Protein AF-A0A7Y5FUW7-F1 (afdb_monomer)

Radius of gyration: 12.44 Å; Cα contacts (8 Å, |Δi|>4): 217; chains: 1; bounding box: 30×27×30 Å

Mean predicted aligned error: 3.84 Å

Nearest PDB structures (foldseek):
  1gvi-assembly1_B  TM=8.485E-01  e=8.042E-05  Thermus sp.
  1j0j-assembly1_A  TM=8.362E-01  e=1.954E-04  Geobacillus stearothermophilus
  1j0i-assembly1_B  TM=7.616E-01  e=6.194E-05  Geobacillus stearothermophilus
  1sma-assembly1_B  TM=7.940E-01  e=1.854E-04  Thermus sp. IM6501
  1ea9-assembly1_C-2  TM=7.928E-01  e=1.954E-04  Bacillus sp. (in: firmicutes)

Sequence (92 aa):
MRNTHPALQVGDYHTLLADDARDLLAFSRSYEHQNMVVVVNNSSADQRAIVPALQNSVYDDLLEDNHRFASNGEQLEVDLKAKSGRILIRRA

Secondary structure (DSSP, 8-state):
-GGG-HHHHHSEEEEEEEETTTTEEEEEEEETTEEEEEEEE-SSS-EEEEEE--TT-EEEESSSTT-EEE-BTTEEEEEE-TTEEEEEEE--

Foldseek 3Di:
DCVVDVQNVDFDWAWFDDDPVQQKTKIWGDDDPKIKIKIFGQAQAKDKDKTFAAAQWKWDW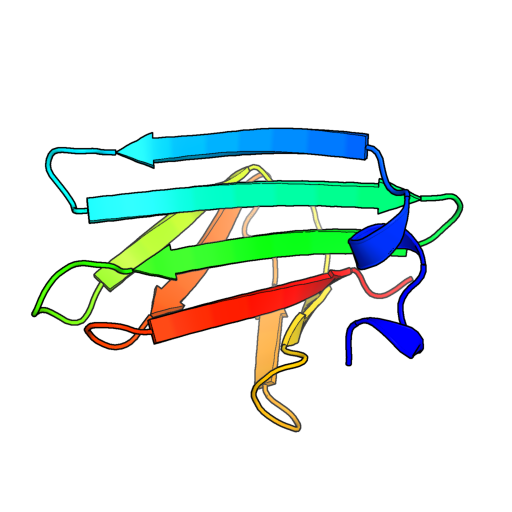PVDPPDIWGDDHRITIDTAGHGGMTIIITDD

Structure (mmCIF, N/CA/C/O backbone):
data_AF-A0A7Y5FUW7-F1
#
_entry.id   AF-A0A7Y5FUW7-F1
#
loop_
_atom_site.group_PDB
_atom_site.id
_atom_site.type_symbol
_atom_site.label_atom_id
_atom_site.label_alt_id
_atom_site.label_comp_id
_atom_site.label_asym_id
_atom_site.label_entity_id
_atom_site.label_seq_id
_atom_site.pdbx_PDB_ins_code
_atom_site.Cartn_x
_atom_site.Cartn_y
_atom_site.Cartn_z
_atom_site.occupancy
_atom_site.B_iso_or_equiv
_atom_site.auth_seq_id
_atom_site.auth_comp_id
_atom_site.auth_asym_id
_atom_site.auth_atom_id
_atom_site.pdbx_PDB_model_num
ATOM 1 N N . MET A 1 1 ? 5.023 10.629 12.748 1.00 64.81 1 MET A N 1
ATOM 2 C CA . MET A 1 1 ? 4.282 9.673 11.892 1.00 64.81 1 MET A CA 1
ATOM 3 C C . MET A 1 1 ? 4.037 8.339 12.588 1.00 64.81 1 MET A C 1
ATOM 5 O O . MET A 1 1 ? 2.900 8.096 12.961 1.00 64.81 1 MET A O 1
ATOM 9 N N . ARG A 1 2 ? 5.053 7.496 12.849 1.00 68.19 2 ARG A N 1
ATOM 10 C CA . ARG A 1 2 ? 4.842 6.218 13.569 1.00 68.19 2 ARG A CA 1
ATOM 11 C C . ARG A 1 2 ? 4.306 6.417 14.993 1.00 68.19 2 ARG A C 1
ATOM 13 O O . ARG A 1 2 ? 3.359 5.746 15.379 1.00 68.19 2 ARG A O 1
ATOM 20 N N . ASN A 1 3 ? 4.841 7.390 15.734 1.00 72.69 3 ASN A N 1
ATOM 21 C CA . ASN A 1 3 ? 4.453 7.651 17.130 1.00 72.69 3 ASN A CA 1
ATOM 22 C C . ASN A 1 3 ? 3.021 8.191 17.299 1.00 72.69 3 ASN A C 1
ATOM 24 O O . ASN A 1 3 ? 2.487 8.153 18.398 1.00 72.69 3 ASN A O 1
ATOM 28 N N . THR A 1 4 ? 2.402 8.675 16.219 1.00 78.00 4 THR A N 1
ATOM 29 C CA . THR A 1 4 ? 1.069 9.299 16.232 1.00 78.00 4 THR A CA 1
ATOM 30 C C . THR A 1 4 ? -0.030 8.383 15.685 1.00 78.00 4 THR A C 1
ATOM 32 O O . THR A 1 4 ? -1.197 8.749 15.751 1.00 78.00 4 THR A O 1
ATOM 35 N N . HIS A 1 5 ? 0.320 7.201 15.160 1.00 73.19 5 HIS A N 1
ATOM 36 C CA . HIS A 1 5 ? -0.626 6.229 14.598 1.00 73.19 5 HIS A CA 1
ATOM 37 C C . HIS A 1 5 ? -0.395 4.847 15.230 1.00 73.19 5 HIS A C 1
ATOM 39 O O . HIS A 1 5 ? 0.496 4.115 14.781 1.00 73.19 5 HIS A O 1
ATOM 45 N N . PRO A 1 6 ? -1.165 4.477 16.271 1.00 74.19 6 PRO A N 1
ATOM 46 C CA . PRO A 1 6 ? -1.021 3.200 16.974 1.00 74.19 6 PRO A CA 1
ATOM 47 C C . PRO A 1 6 ? -1.070 1.976 16.051 1.00 74.19 6 PRO A C 1
ATOM 49 O O . PRO A 1 6 ? -0.304 1.034 16.255 1.00 74.19 6 PRO A O 1
ATOM 52 N N . ALA A 1 7 ? -1.862 2.020 14.971 1.00 64.75 7 ALA A N 1
ATOM 53 C CA . ALA A 1 7 ? -1.920 0.941 13.983 1.00 64.75 7 ALA A CA 1
ATOM 54 C C . ALA A 1 7 ? -0.556 0.622 13.345 1.00 64.75 7 ALA A C 1
ATOM 56 O O . ALA A 1 7 ? -0.264 -0.539 13.075 1.00 64.75 7 ALA A O 1
ATOM 57 N N . LEU A 1 8 ? 0.336 1.607 13.179 1.00 71.62 8 LEU A N 1
ATOM 58 C CA . LEU A 1 8 ? 1.692 1.365 12.670 1.00 71.62 8 LEU A CA 1
ATOM 59 C C . LEU A 1 8 ? 2.625 0.730 13.714 1.00 71.62 8 LEU A C 1
ATOM 61 O O . LEU A 1 8 ? 3.661 0.169 13.346 1.00 71.62 8 LEU A O 1
ATOM 65 N N . GLN A 1 9 ? 2.288 0.810 15.002 1.00 74.62 9 GLN A N 1
ATOM 66 C CA . GLN A 1 9 ? 3.096 0.282 16.104 1.00 74.62 9 GLN A CA 1
ATOM 67 C C . GLN A 1 9 ? 2.657 -1.122 16.512 1.00 74.62 9 GLN A C 1
ATOM 69 O O . GLN A 1 9 ? 3.494 -2.019 16.534 1.00 74.62 9 GLN A O 1
ATOM 74 N N . VAL A 1 10 ? 1.363 -1.298 16.782 1.00 78.94 10 VAL A N 1
ATOM 75 C CA . VAL A 1 10 ? 0.784 -2.507 17.393 1.00 78.94 10 VAL A CA 1
ATOM 76 C C . VAL A 1 10 ? -0.345 -3.124 16.571 1.00 78.94 10 VAL A C 1
ATOM 78 O O . VAL A 1 10 ? -0.883 -4.149 16.965 1.00 78.94 10 VAL A O 1
ATOM 81 N N . GLY A 1 11 ? -0.715 -2.518 15.439 1.00 78.50 11 GLY A N 1
ATOM 82 C CA . GLY A 1 11 ? -1.798 -3.038 14.611 1.00 78.50 11 GLY A CA 1
ATOM 83 C C . GLY A 1 11 ? -1.445 -4.343 13.914 1.00 78.50 11 GLY A C 1
ATOM 84 O O . GLY A 1 11 ? -0.271 -4.582 13.604 1.00 78.50 11 GLY A O 1
ATOM 85 N N . ASP A 1 12 ? -2.475 -5.130 13.617 1.00 88.62 12 ASP A N 1
ATOM 86 C CA . ASP A 1 12 ? -2.371 -6.372 12.859 1.00 88.62 12 ASP A CA 1
ATOM 87 C C . ASP A 1 12 ? -1.681 -6.122 11.522 1.00 88.62 12 ASP A C 1
ATOM 89 O O . ASP A 1 12 ? -1.760 -5.028 10.964 1.00 88.62 12 ASP A O 1
ATOM 93 N N . TYR A 1 13 ? -0.984 -7.129 11.011 1.00 93.38 13 TYR A N 1
ATOM 94 C CA . TYR A 1 13 ? -0.327 -7.076 9.713 1.00 93.38 13 TYR A CA 1
ATOM 95 C C . TYR A 1 13 ? -0.976 -8.095 8.785 1.00 93.38 13 TYR A C 1
ATOM 97 O O . TYR A 1 13 ? -1.057 -9.276 9.121 1.00 93.38 13 TYR A O 1
ATOM 105 N N . HIS A 1 14 ? -1.394 -7.651 7.603 1.00 95.38 14 HIS A N 1
ATOM 106 C CA . HIS A 1 14 ? -1.917 -8.538 6.570 1.00 95.38 14 HIS A CA 1
ATOM 107 C C . HIS A 1 14 ? -1.379 -8.135 5.199 1.00 95.38 14 HIS A C 1
ATOM 109 O O . HIS A 1 14 ? -1.508 -6.982 4.788 1.00 95.38 14 HIS A O 1
ATOM 115 N N . THR A 1 15 ? -0.753 -9.075 4.496 1.00 96.88 15 THR A N 1
ATOM 116 C CA . THR A 1 15 ? -0.234 -8.848 3.144 1.00 96.88 15 THR A CA 1
ATOM 117 C C . THR A 1 15 ? -1.386 -8.710 2.155 1.00 96.88 15 THR A C 1
ATOM 119 O O . THR A 1 15 ? -2.269 -9.557 2.111 1.00 96.88 15 THR A O 1
ATOM 122 N N . LEU A 1 16 ? -1.352 -7.653 1.345 1.00 96.94 16 LEU A N 1
ATOM 123 C CA . LEU A 1 16 ? -2.342 -7.365 0.304 1.00 96.94 16 LEU A CA 1
ATOM 124 C C . LEU A 1 16 ? -1.805 -7.658 -1.101 1.00 96.94 16 LEU A C 1
ATOM 126 O O . LEU A 1 16 ? -2.553 -8.089 -1.972 1.00 96.94 16 LEU A O 1
ATOM 130 N N . LEU A 1 17 ? -0.512 -7.406 -1.321 1.00 97.75 17 LEU A N 1
ATOM 131 C CA . LEU A 1 17 ? 0.188 -7.642 -2.582 1.00 97.75 17 LEU A CA 1
ATOM 132 C C . LEU A 1 17 ? 1.660 -7.927 -2.283 1.00 97.75 17 LEU A C 1
ATOM 134 O O . LEU A 1 17 ? 2.281 -7.182 -1.532 1.00 97.75 17 LEU A O 1
ATOM 138 N N . ALA A 1 18 ? 2.224 -8.962 -2.893 1.00 97.38 18 ALA A N 1
ATOM 139 C CA . ALA A 1 18 ? 3.663 -9.190 -2.955 1.00 97.38 18 ALA A CA 1
ATOM 140 C C . ALA A 1 18 ? 3.982 -9.660 -4.377 1.00 97.38 18 ALA A C 1
ATOM 142 O O . ALA A 1 18 ? 3.578 -10.753 -4.769 1.00 97.38 18 ALA A O 1
ATOM 143 N N . ASP A 1 19 ? 4.615 -8.794 -5.162 1.00 97.50 19 ASP A N 1
ATOM 144 C CA . ASP A 1 19 ? 4.916 -9.029 -6.571 1.00 97.50 19 ASP A CA 1
ATOM 145 C C . ASP A 1 19 ? 6.403 -8.771 -6.823 1.00 97.50 19 ASP A C 1
ATOM 147 O O . ASP A 1 19 ? 6.832 -7.633 -7.035 1.00 97.50 19 ASP A O 1
ATOM 151 N N . ASP A 1 20 ? 7.184 -9.851 -6.786 1.00 96.88 20 ASP A N 1
ATOM 152 C CA . ASP A 1 20 ? 8.634 -9.821 -6.996 1.00 96.88 20 ASP A CA 1
ATOM 153 C C . ASP A 1 20 ? 9.004 -9.439 -8.434 1.00 96.88 20 ASP A C 1
ATOM 155 O O . ASP A 1 20 ? 10.053 -8.847 -8.669 1.00 96.88 20 ASP A O 1
ATOM 159 N N . ALA A 1 21 ? 8.149 -9.748 -9.415 1.00 97.56 21 ALA A N 1
ATOM 160 C CA . ALA A 1 21 ? 8.420 -9.414 -10.812 1.00 97.56 21 ALA A CA 1
ATOM 161 C C . ALA A 1 21 ? 8.313 -7.905 -11.061 1.00 97.56 21 ALA A C 1
ATOM 163 O O . ALA A 1 21 ? 8.975 -7.366 -11.950 1.00 97.56 21 ALA A O 1
ATOM 164 N N . ARG A 1 22 ? 7.468 -7.224 -10.281 1.00 97.75 22 ARG A N 1
ATOM 165 C CA . ARG A 1 22 ? 7.240 -5.780 -10.366 1.00 97.75 22 ARG A CA 1
ATOM 166 C C . ARG A 1 22 ? 7.908 -4.981 -9.249 1.00 97.75 22 ARG A C 1
ATOM 168 O O . ARG A 1 22 ? 7.802 -3.757 -9.272 1.00 97.75 22 ARG A O 1
ATOM 175 N N . ASP A 1 23 ? 8.588 -5.630 -8.307 1.00 98.12 23 ASP A N 1
ATOM 176 C CA . ASP A 1 23 ? 9.133 -5.019 -7.087 1.00 98.12 23 ASP A CA 1
ATOM 177 C C . ASP A 1 23 ? 8.073 -4.227 -6.282 1.00 98.12 23 ASP A C 1
ATOM 179 O O . ASP A 1 23 ? 8.341 -3.127 -5.778 1.00 98.12 23 ASP A O 1
ATOM 183 N N . LEU A 1 24 ? 6.851 -4.766 -6.168 1.00 98.44 24 LEU A N 1
ATOM 184 C CA . LEU A 1 24 ? 5.749 -4.155 -5.414 1.00 98.44 24 LEU A CA 1
ATOM 185 C C . LEU A 1 24 ? 5.422 -4.941 -4.144 1.00 98.44 24 LEU A C 1
ATOM 187 O O . LEU A 1 24 ? 5.246 -6.158 -4.167 1.00 98.44 24 LEU A O 1
ATOM 191 N N . LEU A 1 25 ? 5.238 -4.217 -3.042 1.00 98.38 25 LEU A N 1
ATOM 192 C CA . LEU A 1 25 ? 4.749 -4.768 -1.781 1.00 98.38 25 LEU A CA 1
ATOM 193 C C . LEU A 1 25 ? 3.631 -3.885 -1.233 1.00 98.38 25 LEU A C 1
ATOM 195 O O . LEU A 1 25 ? 3.802 -2.674 -1.098 1.00 98.38 25 LEU A O 1
ATOM 199 N N . ALA A 1 26 ? 2.511 -4.491 -0.856 1.00 98.06 26 ALA A N 1
ATOM 200 C CA . ALA A 1 26 ? 1.442 -3.828 -0.134 1.00 98.06 26 ALA A CA 1
ATOM 201 C C . ALA A 1 26 ? 0.947 -4.663 1.040 1.00 98.06 26 ALA A C 1
ATOM 203 O O . ALA A 1 26 ? 0.837 -5.888 0.962 1.00 98.06 26 ALA A O 1
ATOM 204 N N . PHE A 1 27 ? 0.597 -3.990 2.127 1.00 97.38 27 PHE A N 1
ATOM 205 C CA . PHE A 1 27 ? 0.040 -4.625 3.312 1.00 97.38 27 PHE A CA 1
ATOM 206 C C . PHE A 1 27 ? -0.861 -3.660 4.072 1.00 97.38 27 PHE A C 1
ATOM 208 O O . PHE A 1 27 ? -0.663 -2.443 4.036 1.00 97.38 27 PHE A O 1
ATOM 215 N N . SER A 1 28 ? -1.840 -4.198 4.791 1.00 95.06 28 SER A N 1
ATOM 216 C CA . SER A 1 28 ? -2.671 -3.420 5.697 1.00 95.06 28 SER A CA 1
ATOM 217 C C . SER A 1 28 ? -2.149 -3.459 7.124 1.00 95.06 28 SER A C 1
ATOM 219 O O . SER A 1 28 ? -1.570 -4.454 7.571 1.00 95.06 28 SER A O 1
ATOM 221 N N . ARG A 1 29 ? -2.404 -2.365 7.846 1.00 93.50 29 ARG A N 1
ATOM 222 C CA . ARG A 1 29 ? -2.282 -2.286 9.300 1.00 93.50 29 ARG A CA 1
ATOM 223 C C . ARG A 1 29 ? -3.605 -1.856 9.911 1.00 93.50 29 ARG A C 1
ATOM 225 O O . ARG A 1 29 ? -4.121 -0.801 9.546 1.00 93.50 29 ARG A O 1
ATOM 232 N N . SER A 1 30 ? -4.138 -2.640 10.840 1.00 89.94 30 SER A N 1
ATOM 233 C CA . SER A 1 30 ? -5.401 -2.334 11.521 1.00 89.94 30 SER A CA 1
ATOM 234 C C . SER A 1 30 ? -5.237 -2.360 13.032 1.00 89.94 30 SER A C 1
ATOM 236 O O . SER A 1 30 ? -4.640 -3.278 13.582 1.00 89.94 30 SER A O 1
ATOM 238 N N . TYR A 1 31 ? -5.760 -1.342 13.709 1.00 87.00 31 TYR A N 1
ATOM 239 C CA . TYR A 1 31 ? -5.843 -1.301 15.166 1.00 87.00 31 TYR A CA 1
ATOM 240 C C . TYR A 1 31 ? -7.031 -0.435 15.576 1.00 87.00 31 TY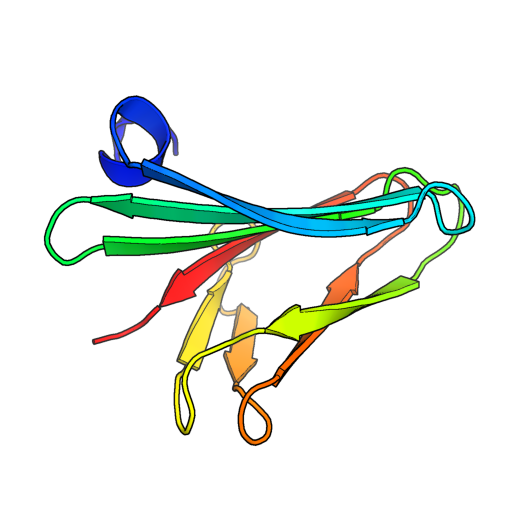R A C 1
ATOM 242 O O . TYR A 1 31 ? -7.112 0.727 15.168 1.00 87.00 31 TYR A O 1
ATOM 250 N N . GLU A 1 32 ? -7.948 -1.000 16.363 1.00 86.81 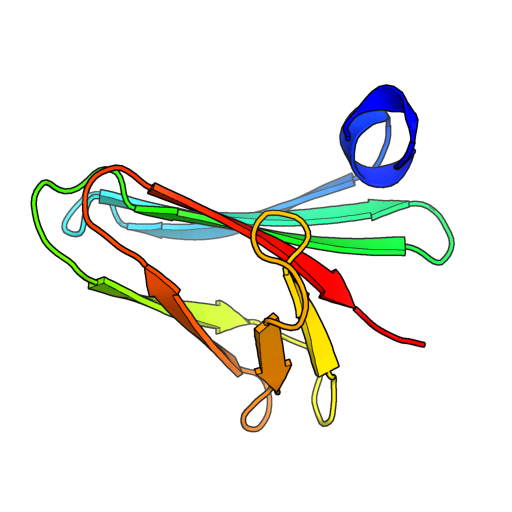32 GLU A N 1
ATOM 251 C CA . GLU A 1 32 ? -9.216 -0.364 16.746 1.00 86.81 32 GLU A CA 1
ATOM 252 C C . GLU A 1 32 ? -9.963 0.201 15.520 1.00 86.81 32 GLU A C 1
ATOM 254 O O . GLU A 1 32 ? -10.364 -0.543 14.626 1.00 86.81 32 GLU 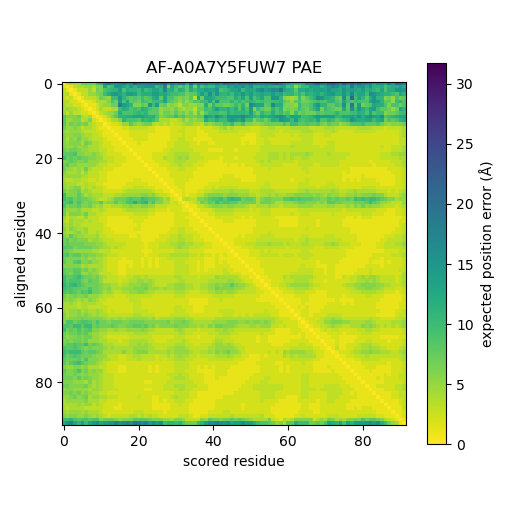A O 1
ATOM 259 N N . HIS A 1 33 ? -10.139 1.521 15.446 1.00 83.19 33 HIS A N 1
ATOM 260 C CA . HIS A 1 33 ? -10.849 2.194 14.358 1.00 83.19 33 HIS A CA 1
ATOM 261 C C . HIS A 1 33 ? -9.934 2.609 13.195 1.00 83.19 33 HIS A C 1
ATOM 263 O O . HIS A 1 33 ? -10.420 3.053 12.154 1.00 83.19 33 HIS A O 1
ATOM 269 N N . GLN A 1 34 ? -8.614 2.453 13.331 1.00 86.56 34 GLN A N 1
ATOM 270 C CA . GLN A 1 34 ? -7.657 2.826 12.294 1.00 86.56 34 GLN A CA 1
ATOM 271 C C . GLN A 1 34 ? -7.412 1.664 11.340 1.00 86.56 34 GLN A C 1
ATOM 273 O O . GLN A 1 34 ? -7.037 0.568 11.748 1.00 86.56 34 GLN A O 1
ATOM 278 N N . ASN A 1 35 ? -7.596 1.932 10.050 1.00 91.81 35 ASN A N 1
ATOM 279 C CA . ASN A 1 35 ? -7.300 0.999 8.973 1.00 91.81 35 ASN A CA 1
ATOM 280 C C . ASN A 1 35 ? -6.371 1.688 7.985 1.00 91.81 35 ASN A C 1
ATOM 282 O O . ASN A 1 35 ? -6.716 2.729 7.426 1.00 91.81 35 ASN A O 1
ATOM 286 N N . MET A 1 36 ? -5.192 1.111 7.799 1.00 93.88 36 MET A N 1
ATOM 287 C CA . MET A 1 36 ? -4.141 1.673 6.969 1.00 93.88 36 MET A CA 1
ATOM 288 C C . MET A 1 36 ? -3.743 0.688 5.884 1.00 93.88 36 MET A C 1
ATOM 290 O O . MET A 1 36 ? -3.750 -0.520 6.109 1.00 93.88 36 MET A O 1
ATOM 294 N N . VAL A 1 37 ? -3.342 1.216 4.737 1.00 96.31 37 VAL A N 1
ATOM 295 C CA . VAL A 1 37 ? -2.742 0.478 3.631 1.00 96.31 37 VAL A CA 1
ATOM 296 C C . VAL A 1 37 ? -1.386 1.104 3.350 1.00 96.31 37 VAL A C 1
ATOM 298 O O . VAL A 1 37 ? -1.280 2.308 3.129 1.00 96.31 37 VAL A O 1
ATOM 301 N N . VAL A 1 38 ? -0.337 0.295 3.386 1.00 96.38 38 VAL A N 1
ATOM 302 C CA . VAL A 1 38 ? 1.013 0.698 3.000 1.00 96.38 38 VAL A CA 1
ATOM 303 C C . VAL A 1 38 ? 1.309 0.065 1.658 1.00 96.38 38 VAL A C 1
ATOM 305 O O . VAL A 1 38 ? 1.105 -1.136 1.499 1.00 96.38 38 VAL A O 1
ATOM 308 N N . VAL A 1 39 ? 1.796 0.862 0.711 1.00 98.06 39 VAL A N 1
ATOM 309 C CA . VAL A 1 39 ? 2.206 0.384 -0.612 1.00 98.06 39 VAL A CA 1
ATOM 310 C C . VAL A 1 39 ? 3.608 0.891 -0.905 1.00 98.06 39 VAL A C 1
ATOM 312 O O . VAL A 1 39 ? 3.896 2.066 -0.690 1.00 98.06 39 VAL A O 1
ATOM 315 N N . VAL A 1 40 ? 4.487 0.012 -1.373 1.00 98.19 40 VAL A N 1
ATOM 316 C CA . VAL A 1 40 ? 5.892 0.300 -1.661 1.00 98.19 40 VAL A CA 1
ATOM 317 C C . VAL A 1 40 ? 6.208 -0.140 -3.082 1.00 98.19 40 VAL A C 1
ATOM 319 O O . VAL A 1 40 ? 5.914 -1.270 -3.468 1.00 98.19 40 VAL A O 1
ATOM 322 N N . ASN A 1 41 ? 6.835 0.760 -3.833 1.00 98.38 41 ASN A N 1
ATOM 323 C CA . ASN A 1 41 ? 7.441 0.500 -5.128 1.00 98.38 41 ASN A CA 1
ATOM 324 C C . ASN A 1 41 ? 8.961 0.526 -4.980 1.00 98.38 41 ASN A C 1
ATOM 326 O O . ASN A 1 41 ? 9.574 1.592 -4.868 1.00 98.38 41 ASN A O 1
ATOM 330 N N . ASN A 1 42 ? 9.569 -0.657 -4.989 1.00 98.19 42 ASN A N 1
ATOM 331 C CA . ASN A 1 42 ? 11.015 -0.809 -4.954 1.00 98.19 42 ASN A CA 1
ATOM 332 C C . ASN A 1 42 ? 11.632 -0.898 -6.361 1.00 98.19 42 ASN A C 1
ATOM 334 O O . ASN A 1 42 ? 12.848 -1.014 -6.475 1.00 98.19 42 ASN A O 1
ATOM 338 N N . SER A 1 43 ? 10.863 -0.781 -7.443 1.00 98.25 43 SER A N 1
ATOM 339 C CA . SER A 1 43 ? 11.448 -0.723 -8.785 1.00 98.25 43 SER A CA 1
ATOM 340 C C . SER A 1 43 ? 12.118 0.635 -9.058 1.00 98.25 43 SER A C 1
ATOM 342 O O . SER A 1 43 ? 11.946 1.615 -8.323 1.00 98.25 43 SER A O 1
ATOM 344 N N . SER A 1 44 ? 12.902 0.705 -10.134 1.00 97.81 44 SER A N 1
ATOM 345 C CA . SER A 1 44 ? 13.469 1.953 -10.666 1.00 97.81 44 SER A CA 1
ATOM 346 C C . SER A 1 44 ? 12.513 2.720 -11.592 1.00 97.81 44 SER A C 1
ATOM 348 O O . SER A 1 44 ? 12.906 3.752 -12.133 1.00 97.81 44 SER A O 1
ATOM 350 N N . ALA A 1 45 ? 11.277 2.245 -11.772 1.00 98.19 45 ALA A N 1
ATOM 351 C CA . ALA A 1 45 ? 10.269 2.856 -12.632 1.00 98.19 45 ALA A CA 1
ATOM 352 C C . ALA A 1 45 ? 9.048 3.319 -11.826 1.00 98.19 45 ALA A C 1
ATOM 354 O O . ALA A 1 45 ? 8.735 2.769 -10.770 1.00 98.19 45 ALA A O 1
ATOM 355 N N . A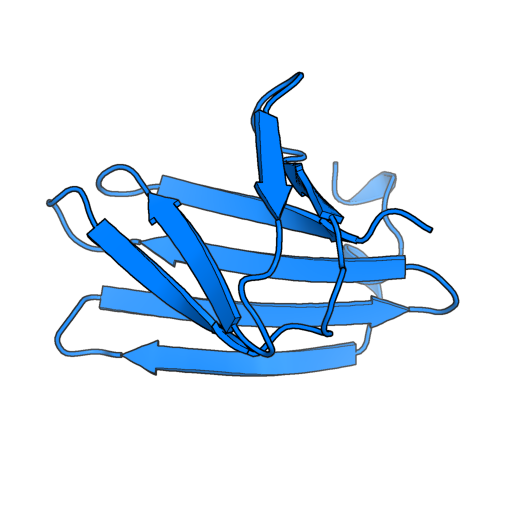SP A 1 46 ? 8.335 4.321 -12.337 1.00 98.44 46 ASP A N 1
ATOM 356 C CA . ASP A 1 46 ? 7.014 4.680 -11.821 1.00 98.44 46 ASP A CA 1
ATOM 357 C C . ASP A 1 46 ? 6.037 3.529 -12.089 1.00 98.44 46 ASP A C 1
ATOM 359 O O . ASP A 1 46 ? 6.060 2.915 -13.158 1.00 98.44 46 ASP A O 1
ATOM 363 N N . GLN A 1 47 ? 5.182 3.222 -11.116 1.00 98.25 47 GLN A N 1
ATOM 364 C CA . GLN A 1 47 ? 4.251 2.103 -11.204 1.00 98.25 47 GLN A CA 1
ATOM 365 C C . GLN A 1 47 ? 2.897 2.425 -10.585 1.00 98.25 47 GLN A C 1
ATOM 367 O O . GLN A 1 47 ? 2.778 3.267 -9.698 1.00 98.25 47 GLN A O 1
ATOM 372 N N . ARG A 1 48 ? 1.886 1.665 -11.013 1.00 97.94 48 ARG A N 1
ATOM 373 C CA . ARG A 1 48 ? 0.562 1.627 -10.397 1.00 97.94 48 ARG A CA 1
ATOM 374 C C . ARG A 1 48 ? 0.329 0.286 -9.716 1.00 97.94 48 ARG A C 1
ATOM 376 O O . ARG A 1 48 ? 0.369 -0.754 -10.379 1.00 97.94 48 ARG A O 1
ATOM 383 N N . ALA A 1 49 ? 0.076 0.308 -8.415 1.00 97.69 49 ALA A N 1
ATOM 384 C CA . ALA A 1 49 ? -0.330 -0.869 -7.656 1.00 97.69 49 ALA A CA 1
ATOM 385 C C . ALA A 1 49 ? -1.859 -0.952 -7.590 1.00 97.69 49 ALA A C 1
ATOM 387 O O . ALA A 1 49 ? -2.524 0.064 -7.401 1.00 97.69 49 ALA A O 1
ATOM 388 N N . ILE A 1 50 ? -2.403 -2.160 -7.724 1.00 97.75 50 ILE A N 1
ATOM 389 C CA . ILE A 1 50 ? -3.822 -2.450 -7.503 1.00 97.75 50 ILE A CA 1
ATOM 390 C C . ILE A 1 50 ? -3.886 -3.340 -6.271 1.00 97.75 50 ILE A C 1
ATOM 392 O O . ILE A 1 50 ? -3.320 -4.433 -6.276 1.00 97.75 50 ILE A O 1
ATOM 396 N N . VAL A 1 51 ? -4.525 -2.860 -5.209 1.00 96.81 51 VAL A N 1
ATOM 397 C CA . VAL A 1 51 ? -4.597 -3.573 -3.927 1.00 96.81 51 VAL A CA 1
ATOM 398 C C . VAL A 1 51 ? -6.049 -3.722 -3.478 1.00 96.81 51 VAL A C 1
ATOM 400 O O . VAL A 1 51 ? -6.854 -2.833 -3.765 1.00 96.81 51 VAL A O 1
ATOM 403 N N . PRO A 1 52 ? -6.412 -4.809 -2.774 1.00 96.12 52 PRO A N 1
ATOM 404 C CA . PRO A 1 52 ? -7.736 -4.939 -2.181 1.00 96.12 52 PRO A CA 1
ATOM 405 C C . PRO A 1 52 ? -8.056 -3.778 -1.232 1.00 96.12 52 PRO A C 1
ATOM 407 O O . PRO A 1 52 ? -7.214 -3.357 -0.435 1.00 96.12 52 PRO A O 1
ATOM 410 N N . ALA A 1 53 ? -9.287 -3.282 -1.299 1.00 93.69 53 ALA A N 1
ATOM 411 C CA . ALA A 1 53 ? -9.804 -2.231 -0.435 1.00 93.69 53 ALA A CA 1
ATOM 412 C C . ALA A 1 53 ? -11.303 -2.415 -0.180 1.00 93.69 53 ALA A C 1
ATOM 414 O O . ALA A 1 53 ? -11.990 -3.157 -0.878 1.00 93.69 53 ALA A O 1
ATOM 415 N N . LEU A 1 54 ? -11.821 -1.727 0.839 1.00 89.69 54 LEU A N 1
ATOM 416 C CA . LEU A 1 54 ? -13.262 -1.698 1.071 1.00 89.69 54 LEU A CA 1
ATOM 417 C C . LEU A 1 54 ? -13.947 -0.826 0.019 1.00 89.69 54 LEU A C 1
ATOM 419 O O . LEU A 1 54 ? -13.427 0.229 -0.347 1.00 89.69 54 LEU A O 1
ATOM 423 N N . GLN A 1 55 ? -15.143 -1.238 -0.403 1.00 92.25 55 GLN A N 1
ATOM 424 C CA . GLN A 1 55 ? -15.959 -0.459 -1.330 1.00 92.25 55 GLN A CA 1
ATOM 425 C C . GLN A 1 55 ? -16.318 0.915 -0.755 1.00 92.25 55 GLN A C 1
ATOM 427 O O . GLN A 1 55 ? -16.488 1.073 0.457 1.00 92.25 55 GLN A O 1
ATOM 432 N N . ASN A 1 56 ? -16.464 1.900 -1.644 1.00 92.62 56 ASN A N 1
ATOM 433 C CA . ASN A 1 56 ? -16.860 3.276 -1.323 1.00 92.62 56 ASN A CA 1
ATOM 434 C C . ASN A 1 56 ? -16.007 3.931 -0.219 1.00 92.62 56 ASN A C 1
ATOM 436 O O . ASN A 1 56 ? -16.503 4.746 0.556 1.00 92.62 56 ASN A O 1
ATOM 440 N N . SER A 1 57 ? -14.726 3.570 -0.135 1.00 94.19 57 SER A N 1
ATOM 441 C CA . SER A 1 57 ? -13.796 4.092 0.862 1.00 94.19 57 SER A CA 1
ATOM 442 C C . SER A 1 57 ? -12.876 5.151 0.269 1.00 94.19 57 SER A C 1
ATOM 444 O O . SER A 1 57 ? -12.407 5.039 -0.865 1.00 94.19 57 SER A O 1
ATOM 446 N N . VAL A 1 58 ? -12.580 6.168 1.074 1.00 96.50 58 VAL A N 1
ATOM 447 C CA . VAL A 1 58 ? -11.596 7.207 0.759 1.00 96.50 58 VAL A CA 1
ATOM 448 C C . VAL A 1 58 ? -10.436 7.086 1.731 1.00 96.50 58 VAL A C 1
ATOM 450 O O . VAL A 1 58 ? -10.637 6.883 2.929 1.00 96.50 58 VAL A O 1
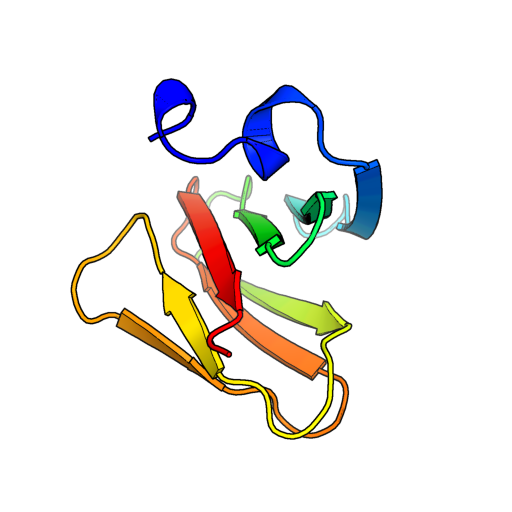ATOM 453 N N . TYR A 1 59 ? -9.226 7.227 1.210 1.00 96.69 59 TYR A N 1
ATOM 454 C CA . TYR A 1 59 ? -7.996 7.154 1.972 1.00 96.69 59 TYR A CA 1
ATOM 455 C C . TYR A 1 59 ? -7.205 8.451 1.821 1.00 96.69 59 TYR A C 1
ATOM 457 O O . TYR A 1 59 ? -6.991 8.913 0.699 1.00 96.69 59 TYR A O 1
ATOM 465 N N . ASP A 1 60 ? -6.762 9.022 2.940 1.00 96.62 60 ASP A N 1
ATOM 466 C CA . ASP A 1 60 ? -5.802 10.129 2.938 1.00 96.62 60 ASP A CA 1
ATOM 467 C C . ASP A 1 60 ? -4.375 9.573 2.876 1.00 96.62 60 ASP A C 1
ATOM 469 O O . ASP A 1 60 ? -4.047 8.620 3.591 1.00 96.62 60 ASP A O 1
ATOM 473 N N . ASP A 1 61 ? -3.525 10.171 2.040 1.00 96.25 61 ASP A N 1
ATOM 474 C CA . ASP A 1 61 ? -2.091 9.894 2.028 1.00 96.25 61 ASP A CA 1
ATOM 475 C C . ASP A 1 61 ? -1.409 10.651 3.170 1.00 96.25 61 ASP A C 1
ATOM 477 O O . ASP A 1 61 ? -1.459 11.873 3.259 1.00 96.25 61 ASP A O 1
ATOM 481 N N . LEU A 1 62 ? -0.764 9.913 4.068 1.00 94.31 62 LEU A N 1
ATOM 482 C CA . LEU A 1 62 ? -0.038 10.491 5.193 1.00 94.31 62 LEU A CA 1
ATOM 483 C C . LEU A 1 62 ? 1.342 11.018 4.800 1.00 94.31 62 LEU A C 1
ATOM 485 O O .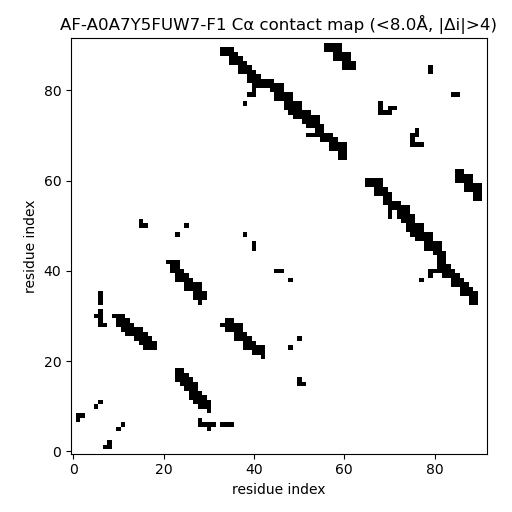 LEU A 1 62 ? 1.952 11.725 5.597 1.00 94.31 62 LEU A O 1
ATOM 489 N N . LEU A 1 63 ? 1.866 10.642 3.628 1.00 93.44 63 LEU A N 1
ATOM 490 C CA . LEU A 1 63 ? 3.171 11.101 3.149 1.00 93.44 63 LEU A CA 1
ATOM 491 C C . LEU A 1 63 ? 3.078 12.353 2.268 1.00 93.44 63 LEU A C 1
ATOM 493 O O . LEU A 1 63 ? 4.094 13.019 2.077 1.00 93.44 63 LEU A O 1
ATOM 497 N N . GLU A 1 64 ? 1.895 12.667 1.737 1.00 92.12 64 GLU A N 1
ATOM 498 C CA . GLU A 1 64 ? 1.668 13.801 0.841 1.00 92.12 64 GLU A CA 1
ATOM 499 C C . GLU A 1 64 ? 0.385 14.545 1.221 1.00 92.12 64 GLU A C 1
ATOM 501 O O . GLU A 1 64 ? -0.723 14.016 1.126 1.00 92.12 64 GLU A O 1
ATOM 506 N N . ASP A 1 65 ? 0.542 15.796 1.653 1.00 88.81 65 ASP A N 1
ATOM 507 C CA . ASP A 1 65 ? -0.575 16.611 2.120 1.00 88.81 65 ASP A CA 1
ATOM 508 C C . ASP A 1 65 ? -1.607 16.856 1.011 1.00 88.81 65 ASP A C 1
ATOM 510 O O . ASP A 1 65 ? -1.274 17.162 -0.133 1.00 88.81 65 ASP A O 1
ATOM 514 N N . ASN A 1 66 ? -2.890 16.791 1.378 1.00 89.50 66 ASN A N 1
ATOM 515 C CA . ASN A 1 66 ? -4.038 16.968 0.477 1.00 89.50 66 ASN A CA 1
ATOM 516 C C . ASN A 1 66 ? -4.117 15.964 -0.686 1.00 89.50 66 ASN A C 1
ATOM 518 O O . ASN A 1 66 ? -4.883 16.183 -1.627 1.00 89.50 66 ASN A O 1
ATOM 522 N N . HIS A 1 67 ? -3.393 14.849 -0.605 1.00 95.06 67 HIS A N 1
ATOM 523 C CA . HIS A 1 67 ? -3.467 13.774 -1.582 1.00 95.06 67 HIS A CA 1
ATOM 524 C C . HIS A 1 67 ? -4.351 12.626 -1.074 1.00 95.06 67 HIS A C 1
ATOM 526 O O . HIS A 1 67 ? -4.316 12.255 0.102 1.00 95.06 67 HIS A O 1
ATOM 532 N N . ARG A 1 68 ? -5.211 12.094 -1.952 1.00 96.00 68 ARG A N 1
ATOM 533 C CA . ARG A 1 68 ? -6.234 11.103 -1.595 1.00 96.00 68 ARG A CA 1
ATOM 534 C C . ARG A 1 68 ? -6.424 10.066 -2.682 1.00 96.00 68 ARG A C 1
ATOM 536 O O . ARG A 1 68 ? -6.318 10.373 -3.865 1.00 96.00 68 ARG A O 1
ATOM 543 N N . PHE A 1 69 ? -6.837 8.882 -2.253 1.00 96.75 69 PHE A N 1
ATOM 544 C CA . PHE A 1 69 ? -7.237 7.789 -3.127 1.00 96.75 69 PHE A CA 1
ATOM 545 C C . PHE A 1 69 ? -8.645 7.326 -2.766 1.00 96.75 69 PHE A C 1
ATOM 547 O O . PHE A 1 69 ? -9.002 7.247 -1.590 1.00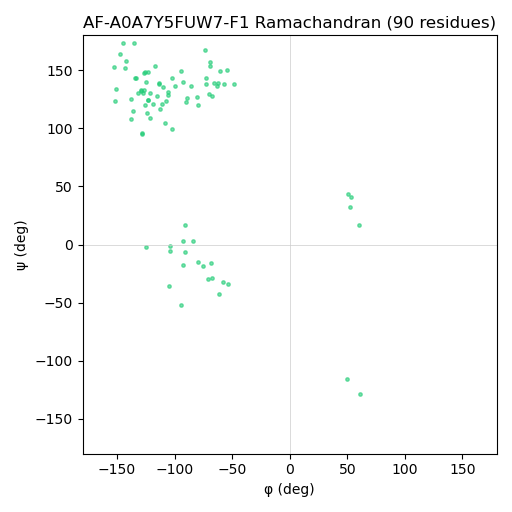 96.75 69 PHE A O 1
ATOM 554 N N . ALA A 1 70 ? -9.449 7.017 -3.777 1.00 96.81 70 ALA A N 1
ATOM 555 C CA . ALA A 1 70 ? -10.773 6.436 -3.604 1.00 96.81 70 ALA A CA 1
ATOM 556 C C . ALA A 1 70 ? -10.777 5.015 -4.166 1.00 96.81 70 ALA A C 1
ATOM 558 O O . ALA A 1 70 ? -10.193 4.759 -5.220 1.00 96.81 70 ALA A O 1
ATOM 559 N N . SER A 1 71 ? -11.434 4.096 -3.464 1.00 96.06 71 SER A N 1
ATOM 560 C CA . SER A 1 71 ? -11.641 2.737 -3.957 1.00 96.06 71 SER A CA 1
ATOM 561 C C . SER A 1 71 ? -12.499 2.743 -5.224 1.00 96.06 71 SER A C 1
ATOM 563 O O . SER A 1 71 ? -13.550 3.388 -5.254 1.00 96.06 71 SER A O 1
ATOM 565 N N . ASN A 1 72 ? -12.115 1.955 -6.219 1.00 94.44 72 ASN A N 1
ATOM 566 C CA . ASN A 1 72 ? -12.946 1.599 -7.358 1.00 94.44 72 ASN A CA 1
ATOM 567 C C . ASN A 1 72 ? -13.475 0.171 -7.152 1.00 94.44 72 ASN A C 1
ATOM 569 O O . ASN A 1 72 ? -12.750 -0.806 -7.344 1.00 94.44 72 ASN A O 1
ATOM 573 N N . GLY A 1 73 ? -14.718 0.043 -6.680 1.00 92.94 73 GLY A N 1
ATOM 574 C CA . GLY A 1 73 ? -15.225 -1.239 -6.186 1.00 92.94 73 GLY A CA 1
ATOM 575 C C . GLY A 1 73 ? -14.387 -1.730 -5.003 1.00 92.94 73 GLY A C 1
ATOM 576 O O . GLY A 1 73 ? -14.167 -0.985 -4.055 1.00 92.94 73 GLY A O 1
ATOM 577 N N . GLU A 1 74 ? -13.909 -2.970 -5.058 1.00 95.00 74 GLU A N 1
ATOM 578 C CA . GLU A 1 74 ? -13.102 -3.604 -3.995 1.00 95.00 74 GLU A CA 1
ATOM 579 C C . GLU A 1 74 ? -11.593 -3.412 -4.179 1.00 95.00 74 GLU A C 1
ATOM 581 O O . GLU A 1 74 ? -10.780 -4.135 -3.602 1.00 95.00 74 GLU A O 1
ATOM 586 N N . GLN A 1 75 ? -11.199 -2.461 -5.021 1.00 96.62 75 GLN A N 1
ATOM 587 C CA . GLN A 1 75 ? -9.806 -2.220 -5.363 1.00 96.62 75 GLN A CA 1
ATOM 588 C C . GLN A 1 75 ? -9.428 -0.766 -5.119 1.00 96.62 75 GLN A C 1
ATOM 590 O O . GLN A 1 75 ? -10.237 0.146 -5.268 1.00 96.62 75 GLN A O 1
ATOM 595 N N . LEU A 1 76 ? -8.169 -0.550 -4.765 1.00 97.31 76 LEU A N 1
ATOM 596 C CA . LEU A 1 76 ? -7.543 0.758 -4.681 1.00 97.31 76 LEU A CA 1
ATOM 597 C C . LEU A 1 76 ? -6.378 0.795 -5.666 1.00 97.31 76 LEU A C 1
ATOM 599 O O . LEU A 1 76 ? -5.455 -0.016 -5.576 1.00 97.31 76 LEU A O 1
ATOM 603 N N . GLU A 1 77 ? -6.435 1.733 -6.606 1.00 97.75 77 GLU A N 1
ATOM 604 C CA . GLU A 1 77 ? -5.339 2.017 -7.528 1.00 97.75 77 GLU A CA 1
ATOM 605 C C . GLU A 1 77 ? -4.433 3.085 -6.914 1.00 97.75 77 GLU A C 1
ATOM 607 O O . GLU A 1 77 ? -4.894 4.175 -6.581 1.00 97.75 77 GLU A O 1
ATOM 612 N N . VAL A 1 78 ? -3.148 2.773 -6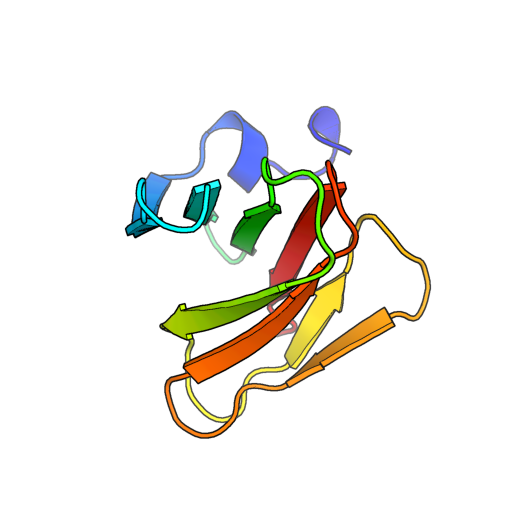.752 1.00 97.75 78 VAL A N 1
ATOM 613 C CA . VAL A 1 78 ? -2.174 3.656 -6.103 1.00 97.75 78 VAL A CA 1
ATOM 614 C C . VAL A 1 78 ? -1.006 3.912 -7.045 1.00 97.75 78 VAL A C 1
ATOM 616 O O . VAL A 1 78 ? -0.230 3.003 -7.349 1.00 97.75 78 VAL A O 1
ATOM 619 N N . ASP A 1 79 ? -0.875 5.160 -7.490 1.00 97.50 79 ASP A N 1
ATOM 620 C CA . ASP A 1 79 ? 0.257 5.619 -8.292 1.00 97.50 79 ASP A CA 1
ATOM 621 C C . ASP A 1 79 ? 1.474 5.917 -7.397 1.00 97.50 79 ASP A C 1
ATOM 623 O O . ASP A 1 79 ? 1.402 6.666 -6.414 1.00 97.50 79 ASP A O 1
ATOM 627 N N . LEU A 1 80 ? 2.613 5.318 -7.747 1.00 97.50 80 LEU A N 1
ATOM 628 C CA . LEU A 1 80 ? 3.859 5.342 -6.983 1.00 97.50 80 LEU A CA 1
ATOM 629 C C . LEU A 1 80 ? 5.022 5.753 -7.878 1.00 97.50 80 LEU A C 1
ATOM 631 O O . LEU A 1 80 ? 5.239 5.179 -8.947 1.00 97.50 80 LEU A O 1
ATOM 635 N N . LYS A 1 81 ? 5.835 6.693 -7.396 1.00 98.12 81 LYS A N 1
ATOM 636 C CA . LYS A 1 81 ? 7.118 7.000 -8.031 1.00 98.12 81 LYS A CA 1
ATOM 637 C C . LYS A 1 81 ? 8.110 5.854 -7.850 1.00 98.12 81 LYS A C 1
ATOM 639 O O . LYS A 1 81 ? 7.975 5.061 -6.911 1.00 98.12 81 LYS A O 1
ATOM 644 N N . ALA A 1 82 ? 9.102 5.776 -8.731 1.00 97.88 82 ALA A N 1
ATOM 645 C CA . ALA A 1 82 ? 10.254 4.898 -8.543 1.00 97.88 82 ALA A CA 1
ATOM 646 C C . ALA A 1 82 ? 10.846 5.063 -7.132 1.00 97.88 82 ALA A C 1
ATOM 648 O O . ALA A 1 82 ? 10.978 6.187 -6.641 1.00 97.88 82 ALA A O 1
ATOM 649 N N . LYS A 1 83 ? 11.215 3.949 -6.487 1.00 97.75 83 LYS A N 1
ATOM 650 C CA . LYS A 1 83 ? 11.828 3.928 -5.144 1.00 97.75 83 LYS A CA 1
ATOM 651 C C . LYS A 1 83 ? 11.057 4.740 -4.090 1.00 97.75 83 LYS A C 1
ATOM 653 O O . LYS A 1 83 ? 11.654 5.464 -3.294 1.00 97.75 83 LYS A O 1
ATOM 658 N N . SER A 1 84 ? 9.732 4.616 -4.072 1.00 97.75 84 SER A N 1
ATOM 659 C CA . SER A 1 84 ? 8.863 5.350 -3.146 1.00 97.75 84 SER A CA 1
ATOM 660 C C . SER A 1 84 ? 7.788 4.459 -2.526 1.00 97.75 84 SER A C 1
ATOM 662 O O . SER A 1 84 ? 7.631 3.291 -2.881 1.00 97.75 84 SER A O 1
ATOM 664 N N . GLY A 1 85 ? 7.045 5.011 -1.573 1.00 97.00 85 GLY A N 1
ATOM 665 C CA . GLY A 1 85 ? 5.901 4.352 -0.967 1.00 97.00 85 GLY A CA 1
ATOM 666 C C . GLY A 1 85 ? 4.811 5.353 -0.621 1.00 97.00 85 GLY A C 1
ATOM 667 O O . GLY A 1 85 ? 5.009 6.560 -0.735 1.00 97.00 85 GLY A O 1
ATOM 668 N N . ARG A 1 86 ? 3.664 4.834 -0.195 1.00 97.38 86 ARG A N 1
ATOM 669 C CA . ARG A 1 86 ? 2.492 5.584 0.265 1.00 97.38 86 ARG A CA 1
ATOM 670 C C . ARG A 1 86 ? 1.977 4.947 1.550 1.00 97.38 86 ARG A C 1
ATOM 672 O O . ARG A 1 86 ? 2.009 3.720 1.683 1.00 97.38 86 ARG A O 1
ATOM 679 N N . ILE A 1 87 ? 1.503 5.765 2.487 1.00 96.06 87 ILE A N 1
ATOM 680 C CA . ILE A 1 87 ? 0.828 5.293 3.704 1.00 96.06 87 ILE A CA 1
ATOM 681 C C . ILE A 1 87 ? -0.562 5.904 3.711 1.00 96.06 87 ILE A C 1
ATOM 683 O O . ILE A 1 87 ? -0.716 7.099 3.928 1.00 96.06 87 ILE A O 1
ATOM 687 N N . LEU A 1 88 ? -1.564 5.071 3.475 1.00 96.44 88 LEU A N 1
ATOM 688 C CA . LEU A 1 88 ? -2.934 5.489 3.237 1.00 96.44 88 LEU A CA 1
ATOM 689 C C . LEU A 1 88 ? -3.785 5.144 4.454 1.00 96.44 88 LEU A C 1
ATOM 691 O O . LEU A 1 88 ? -3.837 3.979 4.840 1.00 96.44 88 LEU A O 1
ATOM 695 N N . ILE A 1 89 ? -4.457 6.119 5.064 1.00 95.00 89 ILE A N 1
ATOM 696 C CA . ILE A 1 89 ? -5.387 5.884 6.178 1.00 95.00 89 ILE A CA 1
ATOM 697 C C . ILE A 1 89 ? -6.830 6.033 5.701 1.00 95.00 89 ILE A C 1
ATOM 699 O O . ILE A 1 89 ? -7.180 7.031 5.075 1.00 95.00 89 ILE A O 1
ATOM 703 N N . ARG A 1 90 ? -7.677 5.039 5.990 1.00 94.12 90 ARG A N 1
ATOM 704 C CA . ARG A 1 90 ? -9.099 5.085 5.631 1.00 94.12 90 ARG A CA 1
ATOM 705 C C . ARG A 1 90 ? -9.798 6.173 6.443 1.00 94.12 90 ARG A C 1
ATOM 707 O O . ARG A 1 90 ? -9.714 6.173 7.673 1.00 94.12 90 ARG A O 1
ATOM 714 N N . ARG A 1 91 ? -10.518 7.061 5.762 1.00 87.88 91 ARG A N 1
ATOM 715 C CA . ARG A 1 91 ? -11.424 8.017 6.402 1.00 87.88 91 ARG A CA 1
ATOM 716 C C . ARG A 1 91 ? -12.663 7.288 6.920 1.00 87.88 91 ARG A C 1
ATOM 718 O O . ARG A 1 91 ? -13.170 6.385 6.255 1.00 87.88 91 ARG A O 1
ATOM 725 N N . ALA A 1 92 ? -13.094 7.666 8.121 1.00 70.19 92 ALA A N 1
ATOM 726 C CA . ALA A 1 92 ? -14.385 7.263 8.674 1.00 70.19 92 ALA A CA 1
ATOM 727 C C . ALA A 1 92 ? -15.532 7.986 7.958 1.00 70.19 92 ALA A C 1
ATOM 729 O O . ALA A 1 92 ? -15.308 9.144 7.526 1.00 70.19 92 ALA A O 1
#

Solvent-accessible surface area (backbone atoms only — not comparable to full-atom values): 5088 Å² total; per-residue (Å²): 110,64,92,80,35,64,27,77,73,76,25,52,80,44,84,60,42,80,36,81,93,66,34,34,41,27,31,37,26,39,36,95,90,45,43,32,41,37,40,37,29,68,29,92,51,69,46,75,47,78,33,78,40,61,60,87,35,44,24,42,34,76,81,41,88,98,38,73,45,59,30,61,56,55,29,31,71,44,82,35,52,43,67,33,67,48,41,29,38,53,61,132

pLDDT: mean 92.35, std 8.48, range [64.75, 98.44]